Protein AF-A0A846ZYQ0-F1 (afdb_monomer_lite)

Secondary structure (DSSP, 8-state):
-PPPP--SEEEEEEETTS-EEEEEES---TTSSEEEEEES-TT-S-S-EEEEGGGEEEEEE-

Radius of gyration: 11.44 Å; chains: 1; bounding box: 29×19×34 Å

Foldseek 3Di:
DPADPQPAFWKWFAFPVGDIFTAHFNDDDLPDQWGKGQGRDPPDPDRIDTGGNVGTPDMDTD

pLDDT: mean 88.73, std 12.14, range [40.72, 98.38]

Sequence (62 aa):
MPGKPVLGRKIRVLFKDGEEMIGTTRGYQLNRQGFFVIPADPQSNVERCCVVTKATREVRFV

Structure (mmCIF, N/CA/C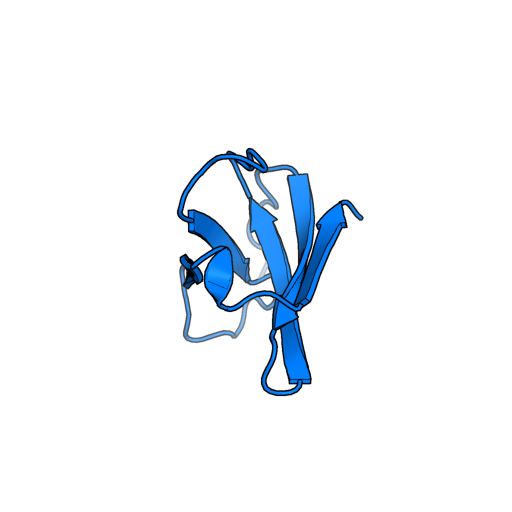/O backbone):
data_AF-A0A846ZYQ0-F1
#
_entry.id   AF-A0A846ZYQ0-F1
#
loop_
_atom_site.group_PDB
_atom_site.id
_atom_site.type_symbol
_atom_site.label_atom_id
_atom_site.label_alt_id
_atom_site.label_comp_id
_atom_site.label_asym_id
_atom_site.label_entity_id
_atom_site.label_seq_id
_atom_site.pdbx_PDB_ins_code
_atom_site.Cartn_x
_atom_site.Cartn_y
_a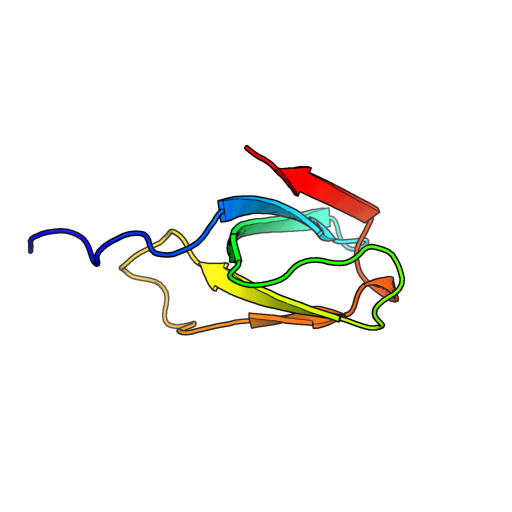tom_site.Cartn_z
_atom_site.occupancy
_atom_site.B_iso_or_equiv
_atom_site.auth_seq_id
_atom_site.auth_comp_id
_atom_site.auth_asym_id
_atom_site.auth_atom_id
_atom_site.pdbx_PDB_model_num
ATOM 1 N N . MET A 1 1 ? 11.525 -7.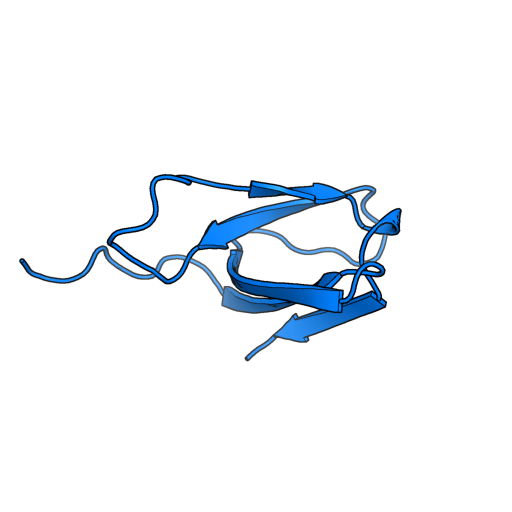756 -21.997 1.00 40.72 1 MET A N 1
ATOM 2 C CA . MET A 1 1 ? 12.397 -6.880 -21.180 1.00 40.72 1 MET A CA 1
ATOM 3 C C . MET A 1 1 ? 12.605 -7.565 -19.838 1.00 40.72 1 MET A C 1
ATOM 5 O O . MET A 1 1 ? 11.634 -8.143 -19.360 1.00 40.72 1 MET A O 1
ATOM 9 N N . PRO A 1 2 ? 13.815 -7.582 -19.254 1.00 49.56 2 PRO A N 1
ATOM 10 C CA . PRO A 1 2 ? 14.009 -8.174 -17.933 1.00 49.56 2 PRO A CA 1
ATOM 11 C C . PRO A 1 2 ? 13.111 -7.427 -16.937 1.00 49.56 2 PRO A C 1
ATOM 13 O O . PRO A 1 2 ? 13.090 -6.196 -16.943 1.00 49.56 2 PRO A O 1
ATOM 16 N N . GLY A 1 3 ? 12.305 -8.157 -16.162 1.00 58.94 3 GLY A N 1
ATOM 17 C CA . GLY A 1 3 ? 11.334 -7.564 -15.240 1.00 58.94 3 GLY A CA 1
ATOM 18 C C . GLY A 1 3 ? 12.010 -6.612 -14.251 1.00 58.94 3 GLY A C 1
ATOM 19 O O . GLY A 1 3 ? 13.110 -6.896 -13.774 1.00 58.94 3 GLY A O 1
ATOM 20 N N . LYS A 1 4 ? 11.369 -5.471 -13.957 1.00 60.81 4 LYS A N 1
ATOM 21 C CA . LYS A 1 4 ? 11.860 -4.508 -12.956 1.00 60.81 4 LYS A CA 1
ATOM 22 C C . LYS A 1 4 ? 12.185 -5.259 -11.649 1.00 60.81 4 LYS A C 1
ATOM 24 O O . LYS A 1 4 ? 11.352 -6.051 -11.205 1.00 60.81 4 LYS A O 1
ATOM 29 N N . PRO A 1 5 ? 13.357 -5.035 -11.022 1.00 61.03 5 PRO A N 1
ATOM 30 C CA . PRO A 1 5 ? 13.711 -5.710 -9.779 1.00 61.03 5 PRO A CA 1
ATOM 31 C C . PRO A 1 5 ? 12.654 -5.430 -8.705 1.00 61.03 5 PRO A C 1
ATOM 33 O O . PRO A 1 5 ? 12.339 -4.279 -8.395 1.00 61.03 5 PRO A O 1
ATOM 36 N N . VAL A 1 6 ? 12.092 -6.505 -8.152 1.00 66.44 6 VAL A N 1
ATOM 37 C CA . VAL A 1 6 ? 11.016 -6.462 -7.158 1.00 66.44 6 VAL A CA 1
ATOM 38 C C . VAL A 1 6 ? 11.621 -6.076 -5.807 1.00 66.44 6 VAL A C 1
ATOM 40 O O . VAL A 1 6 ? 12.090 -6.919 -5.048 1.00 66.44 6 VAL A O 1
ATOM 43 N N . LEU A 1 7 ? 11.672 -4.773 -5.528 1.00 80.12 7 LEU A N 1
ATOM 44 C CA . LEU A 1 7 ? 12.182 -4.228 -4.269 1.00 80.12 7 LEU A CA 1
ATOM 45 C C . LEU A 1 7 ? 11.054 -4.119 -3.233 1.00 80.12 7 LEU A C 1
ATOM 47 O O . LEU A 1 7 ? 9.998 -3.552 -3.518 1.00 80.12 7 LEU A O 1
ATOM 51 N N . GLY A 1 8 ? 11.310 -4.579 -2.006 1.00 88.19 8 GLY A N 1
ATOM 52 C CA .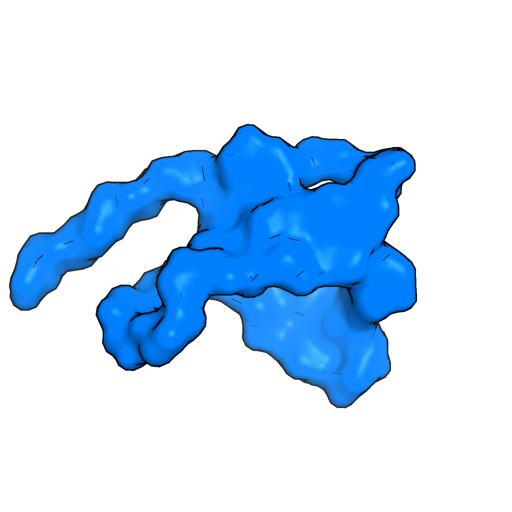 GLY A 1 8 ? 10.362 -4.521 -0.886 1.00 88.19 8 GLY A CA 1
ATOM 53 C C . GLY A 1 8 ? 9.613 -5.833 -0.636 1.00 88.19 8 GLY A C 1
ATOM 54 O O . GLY A 1 8 ? 9.824 -6.832 -1.319 1.00 88.19 8 GLY A O 1
ATOM 55 N N . ARG A 1 9 ? 8.742 -5.838 0.378 1.00 92.88 9 ARG A N 1
ATOM 56 C CA . ARG A 1 9 ? 7.941 -7.017 0.749 1.00 92.88 9 ARG A CA 1
ATOM 57 C C . ARG A 1 9 ? 6.700 -7.092 -0.129 1.00 92.88 9 ARG A C 1
ATOM 59 O O . ARG A 1 9 ? 6.035 -6.071 -0.314 1.00 92.88 9 ARG A O 1
ATOM 66 N N . LYS A 1 10 ? 6.379 -8.285 -0.634 1.00 94.31 10 LYS A N 1
ATOM 67 C CA . LYS A 1 10 ? 5.145 -8.526 -1.387 1.00 94.31 10 LYS A CA 1
ATOM 68 C C . LYS A 1 10 ? 3.938 -8.340 -0.478 1.00 94.31 10 LYS A C 1
ATOM 70 O O . LYS A 1 10 ? 3.940 -8.784 0.670 1.00 94.31 10 LYS A O 1
ATOM 75 N N . ILE A 1 11 ? 2.929 -7.652 -0.987 1.00 95.56 11 ILE A N 1
ATOM 76 C CA . ILE A 1 11 ? 1.736 -7.291 -0.233 1.00 95.56 11 ILE A CA 1
ATOM 77 C C . ILE A 1 11 ? 0.512 -7.396 -1.134 1.00 95.56 11 ILE A C 1
ATOM 79 O O . ILE A 1 11 ? 0.562 -7.042 -2.315 1.00 95.56 11 ILE A O 1
ATOM 83 N N . ARG A 1 12 ? -0.582 -7.877 -0.551 1.00 96.62 12 ARG A N 1
ATOM 84 C CA . ARG A 1 12 ? -1.915 -7.860 -1.142 1.00 96.62 12 ARG A CA 1
ATOM 85 C C . ARG A 1 12 ? -2.788 -6.908 -0.336 1.00 96.62 12 ARG A C 1
ATOM 87 O O . ARG A 1 12 ? -2.855 -7.009 0.893 1.00 96.62 12 ARG A O 1
ATOM 94 N N . VAL A 1 13 ? -3.444 -5.995 -1.040 1.00 96.50 13 VAL A N 1
ATOM 95 C CA . VAL A 1 13 ? -4.388 -5.026 -0.486 1.00 96.50 13 VAL A CA 1
ATOM 96 C C . VAL A 1 13 ? -5.740 -5.268 -1.127 1.00 96.50 13 VAL A C 1
ATOM 98 O O . VAL A 1 13 ? -5.866 -5.238 -2.346 1.00 96.50 13 VAL A O 1
ATOM 101 N N . LEU A 1 14 ? -6.740 -5.499 -0.292 1.00 98.00 14 LEU A N 1
ATOM 102 C CA . LEU A 1 14 ? -8.127 -5.636 -0.701 1.00 98.00 14 LEU A CA 1
ATOM 103 C C . LEU A 1 14 ? -8.891 -4.432 -0.166 1.00 98.00 14 LEU A C 1
ATOM 105 O O . LEU A 1 14 ? -8.908 -4.194 1.047 1.00 98.00 14 LEU A O 1
ATOM 109 N N . PHE A 1 15 ? -9.479 -3.660 -1.067 1.00 97.69 15 PHE A N 1
ATOM 110 C CA . PHE A 1 15 ? -10.187 -2.425 -0.761 1.00 97.69 15 PHE A CA 1
ATOM 111 C C . PHE A 1 15 ? -11.647 -2.693 -0.378 1.00 97.69 15 PHE A C 1
ATOM 113 O O . PHE A 1 15 ? -12.180 -3.792 -0.559 1.00 97.69 15 PHE A O 1
ATOM 120 N N . LYS A 1 16 ? -12.286 -1.700 0.247 1.00 98.38 16 LYS A N 1
ATOM 121 C CA . LYS A 1 16 ? -13.683 -1.797 0.708 1.00 98.38 16 LYS A CA 1
ATOM 122 C C . LYS A 1 16 ? -14.704 -1.818 -0.431 1.00 98.38 16 LYS A C 1
ATOM 124 O O . LYS A 1 16 ? -15.787 -2.356 -0.231 1.00 98.38 16 LYS A O 1
ATOM 129 N N . ASP A 1 17 ? -14.357 -1.263 -1.584 1.00 97.56 17 ASP A N 1
ATOM 130 C CA . ASP A 1 17 ? -15.136 -1.322 -2.829 1.00 97.56 17 ASP A CA 1
ATOM 131 C C . ASP A 1 17 ? -15.000 -2.667 -3.566 1.00 97.56 17 ASP A C 1
ATOM 133 O O . ASP A 1 17 ? -15.754 -2.937 -4.496 1.00 97.56 17 ASP A O 1
ATOM 137 N N . GLY A 1 18 ? -14.093 -3.538 -3.116 1.00 97.94 18 GLY A N 1
ATOM 138 C CA . GLY A 1 18 ? -13.845 -4.849 -3.708 1.00 97.94 18 GLY A CA 1
ATOM 139 C C . GLY A 1 18 ? -12.662 -4.889 -4.672 1.00 97.94 18 GLY A C 1
ATOM 140 O O . GLY A 1 18 ? -12.315 -5.986 -5.112 1.00 97.94 18 GLY A O 1
ATOM 141 N N . GLU A 1 19 ? -12.010 -3.759 -4.956 1.00 96.19 19 GLU A N 1
ATOM 142 C CA . GLU A 1 19 ? -10.789 -3.749 -5.761 1.00 96.19 19 GLU A CA 1
ATOM 143 C C . GLU A 1 19 ? -9.634 -4.457 -5.037 1.00 96.19 19 GLU A C 1
ATOM 145 O O . GLU A 1 19 ? -9.543 -4.485 -3.803 1.00 96.19 19 GLU A O 1
ATOM 150 N N . GLU A 1 20 ? -8.717 -5.028 -5.815 1.00 95.44 20 GLU A N 1
ATOM 151 C CA . GLU A 1 20 ? -7.531 -5.707 -5.306 1.00 95.44 20 GLU A CA 1
ATOM 152 C C . GLU A 1 20 ? -6.266 -5.139 -5.947 1.00 95.44 20 GLU A C 1
ATOM 154 O O . GLU A 1 20 ? -6.176 -4.987 -7.163 1.00 95.44 20 GLU A O 1
ATOM 159 N N . MET A 1 21 ? -5.254 -4.883 -5.117 1.00 94.38 21 MET A N 1
ATOM 160 C CA . MET A 1 21 ? -3.922 -4.500 -5.562 1.00 94.38 21 MET A CA 1
ATOM 161 C C . MET A 1 21 ? -2.872 -5.458 -5.006 1.00 94.38 21 MET A C 1
ATOM 163 O O . MET A 1 21 ? -2.733 -5.631 -3.791 1.00 94.38 21 MET A O 1
ATOM 167 N N . ILE A 1 22 ? -2.086 -6.031 -5.915 1.00 95.06 22 ILE A N 1
ATOM 168 C CA . ILE A 1 22 ? -0.902 -6.830 -5.602 1.00 95.06 22 ILE A CA 1
ATOM 169 C C . ILE A 1 22 ? 0.335 -6.035 -6.006 1.00 95.06 22 ILE A C 1
ATOM 171 O O . ILE A 1 22 ? 0.428 -5.497 -7.112 1.00 95.06 22 ILE A O 1
ATOM 175 N N . GLY A 1 23 ? 1.310 -5.972 -5.106 1.00 94.31 23 GLY A N 1
ATOM 176 C CA . GLY A 1 23 ? 2.525 -5.215 -5.348 1.00 94.31 23 GLY A CA 1
ATOM 177 C C . GLY A 1 23 ? 3.589 -5.437 -4.292 1.00 94.31 23 GLY A C 1
ATOM 178 O O . GLY A 1 23 ? 3.561 -6.415 -3.540 1.00 94.31 23 GLY A O 1
ATOM 179 N N . THR A 1 24 ? 4.526 -4.500 -4.210 1.00 95.00 24 THR A N 1
ATOM 180 C CA . THR A 1 24 ? 5.483 -4.430 -3.107 1.00 95.00 24 THR A CA 1
ATOM 181 C C . THR A 1 24 ? 5.337 -3.158 -2.301 1.00 95.00 24 THR A C 1
ATOM 183 O O . THR A 1 24 ? 4.928 -2.109 -2.796 1.00 95.00 24 THR A O 1
ATOM 186 N N . THR A 1 25 ? 5.726 -3.239 -1.034 1.00 94.25 25 THR A N 1
ATOM 187 C CA . THR A 1 25 ? 5.862 -2.074 -0.167 1.00 94.25 25 THR A CA 1
ATOM 188 C C . THR A 1 25 ? 7.229 -2.054 0.507 1.00 94.25 25 THR A C 1
ATOM 190 O O . THR A 1 25 ? 7.799 -3.095 0.846 1.00 94.25 25 THR A O 1
ATOM 193 N N . ARG A 1 26 ? 7.767 -0.849 0.715 1.00 89.00 26 ARG A N 1
ATOM 194 C CA . ARG A 1 26 ? 8.998 -0.632 1.496 1.00 89.00 26 ARG A CA 1
ATOM 195 C C . ARG A 1 26 ? 8.719 -0.349 2.972 1.00 89.00 26 ARG A C 1
ATOM 197 O O . ARG A 1 26 ? 9.642 -0.379 3.776 1.00 89.00 26 ARG A O 1
ATOM 204 N N . GLY A 1 27 ? 7.466 -0.083 3.335 1.00 83.25 27 GLY A N 1
ATOM 205 C CA . GLY A 1 27 ? 7.091 0.248 4.701 1.00 83.25 27 GLY A CA 1
ATOM 206 C C . GLY A 1 27 ? 5.592 0.108 4.897 1.00 83.25 27 GLY A C 1
ATOM 207 O O . GLY A 1 27 ? 4.819 0.893 4.356 1.00 83.25 27 GLY A O 1
ATOM 208 N N . TYR A 1 28 ? 5.205 -0.874 5.705 1.00 82.56 28 TYR A N 1
ATOM 209 C CA . TYR A 1 28 ? 3.840 -1.059 6.174 1.00 82.56 28 TYR A CA 1
ATOM 210 C C . TYR A 1 28 ? 3.844 -1.103 7.699 1.00 82.56 28 TYR A C 1
ATOM 212 O O . TYR A 1 28 ? 4.616 -1.845 8.308 1.00 82.56 28 TYR A O 1
ATOM 220 N N . GLN A 1 29 ? 2.988 -0.289 8.305 1.00 80.06 29 GLN A N 1
ATOM 221 C CA . GLN A 1 29 ? 2.741 -0.266 9.740 1.00 80.06 29 GLN A CA 1
ATOM 222 C C . GLN A 1 29 ? 1.236 -0.123 9.942 1.00 80.06 29 GLN A C 1
ATOM 224 O O . GLN A 1 29 ? 0.642 0.819 9.422 1.00 80.06 29 GLN A O 1
ATOM 229 N N . LEU A 1 30 ? 0.640 -1.034 10.714 1.00 73.75 30 LEU A N 1
ATOM 230 C CA . LEU A 1 30 ? -0.813 -1.103 10.911 1.00 73.75 30 LEU A CA 1
ATOM 231 C C . LEU A 1 30 ? -1.403 0.206 11.470 1.00 73.75 30 LEU A C 1
ATOM 233 O O . LEU A 1 30 ? -2.510 0.587 11.112 1.00 73.75 30 LEU A O 1
ATOM 237 N N . ASN A 1 31 ? -0.633 0.929 12.288 1.00 83.75 31 ASN A N 1
ATOM 238 C CA . ASN A 1 31 ? -1.077 2.162 12.944 1.00 83.75 31 ASN A CA 1
ATOM 239 C C . ASN A 1 31 ? -0.849 3.434 12.103 1.00 83.75 31 ASN A C 1
ATOM 241 O O . ASN A 1 31 ? -1.111 4.537 12.582 1.00 83.75 31 ASN A O 1
ATOM 245 N N . ARG A 1 32 ? -0.345 3.322 10.864 1.00 88.25 32 ARG A N 1
ATOM 246 C CA . ARG A 1 32 ? -0.195 4.479 9.966 1.00 88.25 32 ARG A CA 1
ATOM 247 C C . ARG A 1 32 ? -1.470 4.731 9.169 1.00 88.25 32 ARG A C 1
ATOM 249 O O . ARG A 1 32 ? -2.173 3.807 8.770 1.00 88.25 32 ARG A O 1
ATOM 256 N N . GLN A 1 33 ? -1.723 6.008 8.873 1.00 93.25 33 GLN A N 1
ATOM 257 C CA . GLN A 1 33 ? -2.877 6.444 8.075 1.00 93.25 33 GLN A CA 1
ATOM 258 C C . GLN A 1 33 ? -2.855 5.912 6.635 1.00 93.25 33 GLN A C 1
ATOM 260 O O . GLN A 1 33 ? -3.908 5.790 6.012 1.00 93.25 33 GLN A O 1
ATOM 265 N N . GLY A 1 34 ? -1.671 5.580 6.122 1.00 94.69 34 GLY A N 1
ATOM 266 C CA . GLY A 1 34 ? -1.493 5.014 4.798 1.00 94.69 34 GLY A CA 1
ATOM 267 C C . GLY A 1 34 ? -0.082 4.488 4.568 1.00 94.69 34 GLY A C 1
ATOM 268 O O . GLY A 1 34 ? 0.805 4.615 5.420 1.00 94.69 34 GLY A O 1
ATOM 269 N N . PHE A 1 35 ? 0.109 3.881 3.404 1.00 95.50 35 PHE A N 1
ATOM 270 C CA . PHE A 1 35 ? 1.371 3.307 2.951 1.00 95.50 35 PHE A CA 1
ATOM 271 C C . PHE A 1 35 ? 1.437 3.318 1.424 1.00 95.50 35 PHE A C 1
ATOM 273 O O . PHE A 1 35 ? 0.433 3.507 0.743 1.00 95.50 35 PHE A O 1
ATOM 280 N N . PHE A 1 36 ? 2.631 3.114 0.874 1.00 95.19 36 PHE A N 1
ATOM 281 C CA . PHE A 1 36 ? 2.809 3.034 -0.571 1.00 95.19 36 PHE A CA 1
ATOM 282 C C . PHE A 1 36 ? 2.882 1.587 -1.048 1.00 95.19 36 PHE A C 1
ATOM 284 O O . PHE A 1 36 ? 3.548 0.758 -0.416 1.00 95.19 36 PHE A O 1
ATOM 291 N N . VAL A 1 37 ? 2.261 1.325 -2.197 1.00 95.00 37 VAL A N 1
ATOM 292 C CA . VAL A 1 37 ? 2.355 0.062 -2.936 1.00 95.00 37 VAL A CA 1
ATOM 293 C C . VAL A 1 37 ? 2.844 0.346 -4.350 1.00 95.00 37 VAL A C 1
ATOM 295 O O . VAL A 1 37 ? 2.347 1.252 -5.013 1.00 95.00 37 VAL A O 1
ATOM 298 N N . ILE A 1 38 ? 3.834 -0.410 -4.806 1.00 93.94 38 ILE A N 1
ATOM 299 C CA . ILE A 1 38 ? 4.288 -0.426 -6.199 1.00 93.94 38 ILE A CA 1
ATOM 300 C C . ILE A 1 38 ? 3.609 -1.629 -6.861 1.00 93.94 38 ILE A C 1
ATOM 302 O O . ILE A 1 38 ? 3.859 -2.746 -6.399 1.00 93.94 38 ILE A O 1
ATOM 306 N N . PRO A 1 39 ? 2.743 -1.440 -7.874 1.00 93.38 39 PRO A N 1
ATOM 307 C CA . PRO A 1 39 ? 2.049 -2.545 -8.530 1.00 93.38 39 PRO A CA 1
ATOM 308 C C . PRO A 1 39 ? 3.017 -3.591 -9.091 1.00 93.38 39 PRO A C 1
ATOM 310 O O . PRO A 1 39 ? 4.094 -3.260 -9.587 1.00 93.38 39 PRO A O 1
ATOM 313 N N . ALA A 1 40 ? 2.631 -4.864 -9.007 1.00 90.81 40 ALA A N 1
ATOM 314 C CA . ALA A 1 40 ? 3.425 -5.963 -9.555 1.00 90.81 40 ALA A CA 1
ATOM 315 C C . ALA A 1 40 ? 3.352 -6.049 -11.091 1.00 90.81 40 ALA A C 1
ATOM 317 O O . ALA A 1 40 ? 4.224 -6.667 -11.698 1.00 90.81 40 ALA A O 1
ATOM 318 N N . ASP A 1 41 ? 2.330 -5.445 -11.705 1.00 86.44 41 ASP A N 1
ATOM 319 C CA . ASP A 1 41 ? 2.150 -5.414 -13.155 1.00 86.44 41 ASP A CA 1
ATOM 320 C C . ASP A 1 41 ? 3.144 -4.432 -13.812 1.00 86.44 41 ASP A C 1
ATOM 322 O O . ASP A 1 41 ? 3.028 -3.217 -13.624 1.00 86.44 41 ASP A O 1
ATOM 326 N N . PRO A 1 42 ? 4.121 -4.921 -14.604 1.00 80.94 42 PRO A N 1
ATOM 327 C CA . PRO A 1 42 ? 5.107 -4.070 -15.260 1.00 80.94 42 PRO A CA 1
ATOM 328 C C . PRO A 1 42 ? 4.526 -3.220 -16.400 1.00 80.94 42 PRO A C 1
ATOM 330 O O . PRO A 1 42 ? 5.209 -2.292 -16.840 1.00 80.94 42 PRO A O 1
ATOM 333 N N . GLN A 1 43 ? 3.322 -3.538 -16.889 1.00 87.75 43 GLN A N 1
ATOM 334 C CA . GLN A 1 43 ? 2.613 -2.784 -17.928 1.00 87.75 43 GLN A CA 1
ATOM 335 C C . GLN A 1 43 ? 1.638 -1.756 -17.346 1.00 87.75 43 GLN A C 1
ATOM 337 O O . GLN A 1 43 ? 1.057 -0.975 -18.100 1.00 87.75 43 GLN A O 1
ATOM 342 N N . SER A 1 44 ? 1.481 -1.724 -16.020 1.00 85.38 44 SER A N 1
ATOM 343 C CA . SER A 1 44 ? 0.633 -0.742 -15.360 1.00 85.38 44 SER A CA 1
ATOM 344 C C . SER A 1 44 ? 1.111 0.679 -15.659 1.00 85.38 44 SER A C 1
ATOM 346 O O . SER A 1 44 ? 2.304 0.987 -15.607 1.00 85.38 44 SER A O 1
ATOM 348 N N . ASN A 1 45 ? 0.158 1.572 -15.911 1.00 91.31 45 ASN A N 1
ATOM 349 C CA . ASN A 1 45 ? 0.398 3.012 -15.969 1.00 91.31 45 ASN A CA 1
ATOM 350 C C . ASN A 1 45 ? 0.550 3.644 -14.569 1.00 91.31 45 ASN A C 1
ATOM 352 O O . ASN A 1 45 ? 0.804 4.843 -14.463 1.00 91.31 45 ASN A O 1
ATOM 356 N N . VAL A 1 46 ? 0.400 2.859 -13.496 1.00 88.94 46 VAL A N 1
ATOM 357 C CA . VAL A 1 46 ? 0.573 3.302 -12.112 1.00 88.94 46 VAL A CA 1
ATOM 358 C C . VAL A 1 46 ? 1.976 2.939 -11.634 1.00 88.94 46 VAL A C 1
ATOM 360 O O . VAL A 1 46 ? 2.287 1.779 -11.381 1.00 88.94 46 VAL A O 1
ATOM 363 N N . GLU A 1 47 ? 2.830 3.944 -11.434 1.00 89.81 47 GLU A N 1
ATOM 364 C CA . GLU A 1 47 ? 4.174 3.714 -10.884 1.00 89.81 47 GLU A CA 1
ATOM 365 C C . GLU A 1 47 ? 4.141 3.324 -9.401 1.00 89.81 47 GLU A C 1
ATOM 367 O O . GLU A 1 47 ? 4.922 2.491 -8.936 1.00 89.81 47 GLU A O 1
ATOM 372 N N . ARG A 1 48 ? 3.253 3.966 -8.635 1.00 91.62 48 ARG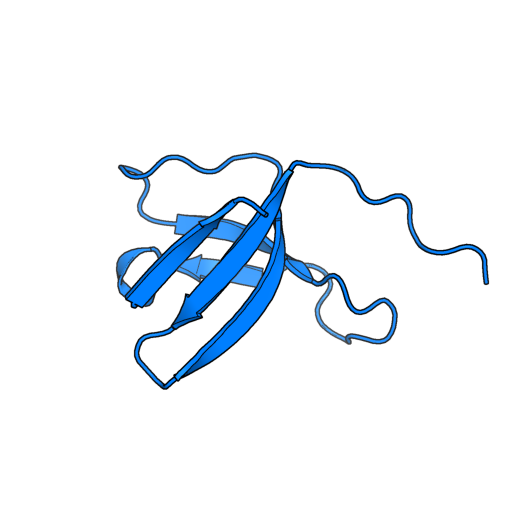 A N 1
ATOM 373 C CA . ARG A 1 48 ? 3.090 3.764 -7.195 1.00 91.62 48 ARG A CA 1
ATOM 374 C C . ARG A 1 48 ? 1.736 4.300 -6.743 1.00 91.62 48 ARG A C 1
ATOM 376 O O . ARG A 1 48 ? 1.375 5.425 -7.070 1.00 91.62 48 ARG A O 1
ATOM 383 N N . CYS A 1 49 ? 1.036 3.534 -5.918 1.00 94.00 49 CYS A N 1
ATOM 384 C CA . CYS A 1 49 ? -0.226 3.915 -5.298 1.00 94.00 49 CYS A CA 1
ATOM 385 C C . CYS A 1 49 ? -0.006 4.344 -3.838 1.00 94.00 49 CYS A C 1
ATOM 387 O O . CYS A 1 49 ? 0.705 3.668 -3.088 1.00 94.00 49 CYS A O 1
ATOM 389 N N . CYS A 1 50 ? -0.612 5.465 -3.432 1.00 95.12 50 CYS A N 1
ATOM 390 C CA . CYS A 1 50 ? -0.739 5.844 -2.025 1.00 95.12 50 CYS A CA 1
ATOM 391 C C . CYS A 1 50 ? -2.033 5.239 -1.473 1.00 95.12 50 CYS A C 1
ATOM 393 O O . CYS A 1 50 ? -3.127 5.700 -1.793 1.00 95.12 50 CYS A O 1
ATOM 395 N N . VAL A 1 51 ? -1.906 4.200 -0.656 1.00 95.94 51 VAL A N 1
ATOM 396 C CA . VAL A 1 51 ? -3.039 3.491 -0.064 1.00 95.94 51 VAL A CA 1
ATOM 397 C C . VAL A 1 51 ? -3.407 4.149 1.257 1.00 95.94 51 VAL A C 1
ATOM 399 O O . VAL A 1 51 ? -2.586 4.224 2.172 1.00 95.94 51 VAL A O 1
ATOM 402 N N . VAL A 1 52 ? -4.662 4.576 1.383 1.00 96.31 52 VAL A N 1
ATOM 403 C CA . VAL A 1 52 ? -5.237 5.036 2.653 1.00 96.31 52 VAL A CA 1
ATOM 404 C C . VAL A 1 52 ? -5.708 3.818 3.444 1.00 96.31 52 VAL A C 1
ATOM 406 O O . VAL A 1 52 ? -6.614 3.111 3.008 1.00 96.31 52 VAL A O 1
ATOM 409 N N . THR A 1 53 ? -5.154 3.585 4.636 1.00 95.25 53 THR A N 1
ATOM 410 C CA . THR A 1 53 ? -5.465 2.401 5.463 1.00 95.25 53 THR A CA 1
ATOM 411 C C . THR A 1 53 ? -6.960 2.297 5.773 1.00 95.25 53 THR A C 1
ATOM 413 O O . THR A 1 53 ? -7.521 1.211 5.791 1.00 95.25 53 THR A O 1
ATOM 416 N N . LYS A 1 54 ? -7.660 3.425 5.951 1.00 95.94 54 LYS A N 1
ATOM 417 C CA . LYS A 1 54 ? -9.115 3.426 6.189 1.00 95.94 54 LYS A CA 1
ATOM 418 C C . LYS A 1 54 ? -9.946 2.943 4.992 1.00 95.94 54 LYS A C 1
ATOM 420 O O . LYS A 1 54 ? -11.110 2.592 5.196 1.00 95.94 54 LYS A O 1
ATOM 425 N N . ALA A 1 55 ? -9.388 2.940 3.783 1.00 97.19 55 ALA A N 1
ATOM 426 C CA . ALA A 1 55 ? -10.045 2.446 2.574 1.00 97.19 55 ALA A CA 1
ATOM 427 C C . ALA A 1 55 ? -9.846 0.935 2.368 1.00 97.19 55 ALA A C 1
ATOM 429 O O . ALA A 1 55 ? -10.526 0.337 1.536 1.00 97.19 55 ALA A O 1
ATOM 430 N N . THR A 1 56 ? -8.950 0.297 3.129 1.00 96.50 56 THR A N 1
ATOM 431 C CA . THR A 1 56 ? -8.696 -1.137 2.999 1.00 96.50 56 THR A CA 1
ATOM 432 C C . THR A 1 56 ? -9.698 -1.944 3.823 1.00 96.50 56 THR A C 1
ATOM 434 O O . THR A 1 56 ? -10.135 -1.544 4.907 1.00 96.50 56 THR A O 1
ATOM 437 N N . ARG A 1 57 ? -10.101 -3.087 3.274 1.00 97.38 57 ARG A N 1
ATOM 438 C C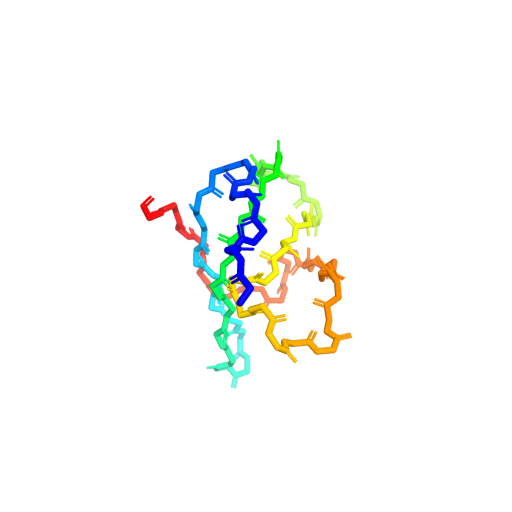A . ARG A 1 57 ? -10.808 -4.153 3.987 1.00 97.38 57 ARG A CA 1
ATOM 439 C C . ARG A 1 57 ? -9.809 -5.111 4.623 1.00 97.38 57 ARG A C 1
ATOM 441 O O . ARG A 1 57 ? -10.019 -5.565 5.740 1.00 97.38 57 ARG A O 1
ATOM 448 N N . GLU A 1 58 ? -8.727 -5.414 3.912 1.00 96.44 58 GLU A N 1
ATOM 449 C CA . GLU A 1 58 ? -7.719 -6.369 4.354 1.00 96.44 58 GLU A CA 1
ATOM 450 C C . GLU A 1 58 ? -6.349 -6.042 3.749 1.00 96.44 58 GLU A C 1
ATOM 452 O O . GLU A 1 58 ? -6.245 -5.651 2.586 1.00 96.44 58 GLU A O 1
ATOM 457 N N . VAL A 1 59 ? -5.292 -6.231 4.542 1.00 95.69 59 VAL A N 1
ATOM 458 C CA . VAL A 1 59 ? -3.901 -6.097 4.102 1.00 95.69 59 VAL A CA 1
ATOM 459 C C . VAL A 1 59 ? -3.099 -7.284 4.628 1.00 95.69 59 VAL A C 1
ATOM 461 O O . VAL A 1 59 ? -3.079 -7.524 5.837 1.00 95.69 59 VAL A O 1
ATOM 464 N N . ARG A 1 60 ? -2.429 -8.026 3.738 1.00 95.38 60 ARG A N 1
ATOM 465 C CA . ARG A 1 60 ? -1.589 -9.179 4.109 1.00 95.38 60 ARG A CA 1
ATOM 466 C C . ARG A 1 60 ? -0.289 -9.195 3.316 1.00 95.38 60 ARG A C 1
ATOM 468 O O . ARG A 1 60 ? -0.261 -8.810 2.148 1.00 95.38 60 ARG A O 1
ATOM 475 N N . PHE A 1 61 ? 0.782 -9.663 3.950 1.00 93.25 61 PHE A N 1
ATOM 476 C CA . PHE A 1 61 ? 2.009 -10.009 3.235 1.00 93.25 61 PHE A CA 1
ATOM 477 C C . PHE A 1 61 ? 1.832 -11.349 2.515 1.00 93.25 61 PHE A C 1
ATOM 479 O O . PHE A 1 61 ? 1.115 -12.215 3.019 1.00 93.25 61 PHE A O 1
ATOM 486 N N . VAL A 1 62 ? 2.475 -11.477 1.352 1.00 86.38 62 VAL A N 1
ATOM 487 C CA . VAL A 1 62 ? 2.508 -12.696 0.524 1.00 86.38 62 VAL A CA 1
ATOM 488 C C . VAL A 1 62 ? 3.860 -13.374 0.666 1.00 86.38 62 VAL A C 1
ATOM 490 O O . VAL A 1 62 ? 4.875 -12.635 0.650 1.00 86.38 62 VAL A O 1
#